Protein AF-A0A7C9CRN0-F1 (afdb_monomer_lite)

Structure (mmCIF, N/CA/C/O backbone):
data_AF-A0A7C9CRN0-F1
#
_entry.id   AF-A0A7C9CRN0-F1
#
loop_
_atom_site.group_PDB
_atom_site.id
_atom_site.type_symbol
_atom_site.label_atom_id
_atom_site.label_alt_id
_atom_site.label_comp_id
_atom_site.label_asym_id
_atom_site.label_entity_id
_atom_site.label_seq_id
_atom_site.pdbx_PDB_ins_code
_atom_site.Cartn_x
_atom_site.Cartn_y
_atom_site.Cartn_z
_atom_site.occupancy
_atom_site.B_iso_or_equiv
_atom_site.auth_seq_id
_atom_site.auth_comp_id
_atom_site.auth_asym_id
_atom_site.auth_atom_id
_atom_site.pdbx_PDB_model_num
ATOM 1 N N . MET A 1 1 ? -17.138 10.355 1.755 1.00 56.66 1 MET A N 1
ATOM 2 C CA . MET A 1 1 ? -16.457 9.728 0.611 1.00 56.66 1 MET A CA 1
ATOM 3 C C . MET A 1 1 ? -16.448 8.238 0.856 1.00 56.66 1 MET A C 1
ATOM 5 O O . MET A 1 1 ? -15.848 7.804 1.838 1.00 56.66 1 MET A O 1
ATOM 9 N N . LEU A 1 2 ? -17.176 7.494 0.029 1.00 71.81 2 LEU A N 1
ATOM 10 C CA . LEU A 1 2 ? -17.151 6.031 0.051 1.00 71.81 2 LEU A CA 1
ATOM 11 C C . LEU A 1 2 ? -15.783 5.535 -0.446 1.00 71.81 2 LEU A C 1
ATOM 13 O O . LEU A 1 2 ? -15.065 6.259 -1.135 1.00 71.81 2 LEU A O 1
ATOM 17 N N . TRP A 1 3 ? -15.395 4.310 -0.093 1.00 69.75 3 TRP A N 1
ATOM 18 C CA . TRP A 1 3 ? -14.094 3.755 -0.491 1.00 69.75 3 TRP A CA 1
ATOM 19 C C . TRP A 1 3 ? -13.946 3.667 -2.020 1.00 69.75 3 TRP A C 1
ATOM 21 O O . TRP A 1 3 ? -12.873 3.967 -2.536 1.00 69.75 3 TRP A O 1
ATOM 31 N N . GLN A 1 4 ? -15.030 3.371 -2.750 1.00 74.00 4 GLN A N 1
ATOM 32 C CA . GLN A 1 4 ? -15.039 3.363 -4.220 1.00 74.00 4 GLN A CA 1
ATOM 33 C C . GLN A 1 4 ? -14.675 4.734 -4.801 1.00 74.00 4 GLN A C 1
ATOM 35 O O . GLN A 1 4 ? -13.833 4.834 -5.687 1.00 74.00 4 GLN A O 1
ATOM 40 N N . GLU A 1 5 ? -15.262 5.804 -4.264 1.00 76.62 5 GLU A N 1
ATOM 41 C CA . GLU A 1 5 ? -14.976 7.174 -4.700 1.00 76.62 5 GLU A CA 1
ATOM 42 C C . GLU A 1 5 ? -13.530 7.572 -4.389 1.00 76.62 5 GLU A C 1
ATOM 44 O O . GLU A 1 5 ? -12.895 8.259 -5.183 1.00 76.62 5 GLU A O 1
ATOM 49 N N . ALA A 1 6 ? -12.993 7.112 -3.255 1.00 75.25 6 ALA A N 1
ATOM 50 C CA . ALA A 1 6 ? -11.623 7.406 -2.844 1.00 75.25 6 ALA A CA 1
ATOM 51 C C . ALA A 1 6 ? -10.573 6.750 -3.756 1.00 75.25 6 ALA A C 1
ATOM 53 O O . ALA A 1 6 ? -9.475 7.278 -3.915 1.00 75.25 6 ALA A O 1
ATOM 54 N N . ILE A 1 7 ? -10.910 5.613 -4.364 1.00 79.69 7 ILE A N 1
ATOM 55 C CA . ILE A 1 7 ? -10.038 4.871 -5.279 1.00 79.69 7 ILE A CA 1
ATOM 56 C C . ILE A 1 7 ? -10.025 5.475 -6.691 1.00 79.69 7 ILE A C 1
ATOM 58 O O . ILE A 1 7 ? -9.025 5.371 -7.400 1.00 79.69 7 ILE A O 1
ATOM 62 N N . LEU A 1 8 ? -11.122 6.112 -7.102 1.00 81.31 8 LEU A N 1
ATOM 63 C CA . LEU A 1 8 ? -11.269 6.711 -8.432 1.00 81.31 8 LEU A CA 1
ATOM 64 C C . LEU A 1 8 ? -10.559 8.067 -8.571 1.00 81.31 8 LEU A C 1
ATOM 66 O O . LEU A 1 8 ? -10.537 8.638 -9.661 1.00 81.31 8 LEU A O 1
ATOM 70 N N . VAL A 1 9 ? -9.985 8.596 -7.486 1.00 81.25 9 VAL A N 1
ATOM 71 C CA . VAL A 1 9 ? -9.278 9.879 -7.504 1.00 81.25 9 VAL A CA 1
ATOM 72 C C . VAL A 1 9 ? -8.022 9.769 -8.379 1.00 81.25 9 VAL A C 1
ATOM 74 O O . VAL A 1 9 ? -7.166 8.922 -8.106 1.00 81.25 9 VAL A O 1
ATOM 77 N N . PRO A 1 10 ? -7.857 10.644 -9.391 1.00 81.44 10 PRO A N 1
ATOM 78 C CA . PRO A 1 10 ? -6.656 10.655 -10.210 1.00 81.44 10 PRO A CA 1
ATOM 79 C C . PRO A 1 10 ? -5.408 10.861 -9.357 1.00 81.44 10 PRO A C 1
ATOM 81 O O . PRO A 1 10 ? -5.383 11.735 -8.486 1.00 81.44 10 PRO A O 1
ATOM 84 N N . TRP A 1 11 ? -4.336 10.121 -9.635 1.00 84.12 11 TRP A N 1
ATOM 85 C CA . TRP A 1 11 ? -3.135 10.154 -8.786 1.00 84.12 11 TRP A CA 1
ATOM 86 C C . TRP A 1 11 ? -2.480 11.534 -8.729 1.00 84.12 11 TRP A C 1
ATOM 88 O O . TRP A 1 11 ? -1.914 11.923 -7.711 1.00 84.12 11 TRP A O 1
ATOM 98 N N . LYS A 1 12 ? -2.634 12.326 -9.791 1.00 78.25 12 LYS A N 1
ATOM 99 C CA . LYS A 1 12 ? -2.190 13.721 -9.851 1.00 78.25 12 LYS A CA 1
ATOM 100 C C . LYS A 1 12 ? -2.903 14.643 -8.852 1.00 78.25 12 LYS A C 1
ATOM 102 O O . LYS A 1 12 ? -2.329 15.648 -8.440 1.00 78.25 12 LYS A O 1
ATOM 107 N N . ALA A 1 13 ? -4.149 14.334 -8.493 1.00 81.75 13 ALA A N 1
ATOM 108 C CA . ALA A 1 13 ? -4.937 15.113 -7.539 1.00 81.75 13 ALA A CA 1
ATOM 109 C C . ALA A 1 13 ? -4.643 14.725 -6.081 1.00 81.75 13 ALA A C 1
ATOM 111 O O . ALA A 1 13 ? -5.071 15.423 -5.158 1.00 81.75 13 ALA A O 1
ATOM 112 N N . LEU A 1 14 ? -3.915 13.626 -5.860 1.00 81.12 14 LEU A N 1
ATOM 113 C CA . LEU A 1 14 ? -3.562 13.177 -4.524 1.00 81.12 14 LEU A CA 1
ATOM 114 C C . LEU A 1 14 ? -2.503 14.096 -3.887 1.00 81.12 14 LEU A C 1
ATOM 116 O O . LEU A 1 14 ? -1.603 14.598 -4.568 1.00 81.12 14 LEU A O 1
ATOM 120 N N . PRO A 1 15 ? -2.563 14.312 -2.560 1.00 78.69 15 PRO A N 1
ATOM 121 C CA . PRO A 1 15 ? -1.537 15.065 -1.852 1.00 78.69 15 PRO A CA 1
ATOM 122 C C . PRO A 1 15 ? -0.144 14.457 -2.055 1.00 78.69 15 PRO A C 1
ATOM 124 O O . PRO A 1 15 ? 0.032 13.245 -1.978 1.00 78.69 15 PRO A O 1
ATOM 127 N N . LYS A 1 16 ? 0.893 15.298 -2.161 1.00 72.75 16 LYS A N 1
ATOM 128 C CA . LYS A 1 16 ? 2.301 14.849 -2.272 1.00 72.75 16 LYS A CA 1
ATOM 129 C C . LYS A 1 16 ? 2.797 13.993 -1.094 1.00 72.75 16 LYS A C 1
ATOM 131 O O . LYS A 1 16 ? 3.881 13.431 -1.164 1.00 72.75 16 LYS A O 1
ATOM 136 N N . ARG A 1 17 ? 2.039 13.948 0.007 1.00 76.75 17 ARG A N 1
ATOM 137 C CA . ARG A 1 17 ? 2.335 13.163 1.215 1.00 76.75 17 ARG A CA 1
ATOM 138 C C . ARG A 1 17 ? 1.758 11.744 1.174 1.00 76.75 17 ARG A C 1
ATOM 140 O O . ARG A 1 17 ? 1.925 11.016 2.145 1.00 76.75 17 ARG A O 1
ATOM 147 N N . VAL A 1 18 ? 1.048 11.366 0.109 1.00 80.94 18 VAL A N 1
ATOM 148 C CA . VAL A 1 18 ? 0.540 9.998 -0.036 1.00 80.94 18 VAL A CA 1
ATOM 149 C C . VAL A 1 18 ? 1.715 9.025 -0.101 1.00 80.94 18 VAL A C 1
ATOM 151 O O . VAL A 1 18 ? 2.701 9.266 -0.797 1.00 80.94 18 VAL A O 1
ATOM 154 N N . SER A 1 19 ? 1.615 7.940 0.670 1.00 83.69 19 SER A N 1
ATOM 155 C CA . SER A 1 19 ? 2.660 6.923 0.746 1.00 83.69 19 SER A CA 1
ATOM 156 C C . SER A 1 19 ? 2.889 6.279 -0.617 1.00 83.69 19 SER A C 1
ATOM 158 O O . SER A 1 19 ? 1.939 5.938 -1.318 1.00 83.69 19 SER A O 1
ATOM 160 N N . LYS A 1 20 ? 4.153 6.024 -0.956 1.00 85.31 20 LYS A N 1
ATOM 161 C CA . LYS A 1 20 ? 4.532 5.262 -2.156 1.00 85.31 20 LYS A CA 1
ATOM 162 C C . LYS A 1 20 ? 3.925 3.856 -2.160 1.00 85.31 20 LYS A C 1
ATOM 164 O O . LYS A 1 20 ? 3.621 3.318 -3.222 1.00 85.31 20 LYS A O 1
ATOM 169 N N . LEU A 1 21 ? 3.683 3.310 -0.964 1.00 84.44 21 LEU A N 1
ATOM 170 C CA . LEU A 1 21 ? 3.033 2.020 -0.767 1.00 84.44 21 LEU A CA 1
ATOM 171 C C . LEU A 1 21 ? 1.612 1.995 -1.343 1.00 84.44 21 LEU A C 1
ATOM 173 O O . LEU A 1 21 ? 1.224 0.983 -1.910 1.00 84.44 21 LEU A O 1
ATOM 177 N N . TYR A 1 22 ? 0.870 3.109 -1.272 1.00 85.81 22 TYR A N 1
ATOM 178 C CA . TYR A 1 22 ? -0.459 3.214 -1.887 1.00 85.81 22 TYR A CA 1
ATOM 179 C C . TYR A 1 22 ? -0.385 2.880 -3.377 1.00 85.81 22 TYR A C 1
ATOM 181 O O . TYR A 1 22 ? -1.084 1.995 -3.859 1.00 85.81 22 TYR A O 1
ATOM 189 N N . PHE A 1 23 ? 0.507 3.554 -4.102 1.00 87.12 23 PHE A N 1
ATOM 190 C CA . PHE A 1 23 ? 0.630 3.380 -5.544 1.00 87.12 23 PHE A CA 1
ATOM 191 C C . PHE A 1 23 ? 1.122 1.979 -5.906 1.00 87.12 23 PHE A C 1
ATOM 193 O O . PHE A 1 23 ? 0.568 1.358 -6.807 1.00 87.12 23 PHE A O 1
ATOM 200 N N . ALA A 1 24 ? 2.106 1.454 -5.171 1.00 88.19 24 ALA A N 1
ATOM 201 C CA . ALA A 1 24 ? 2.607 0.099 -5.380 1.00 88.19 24 ALA A CA 1
ATOM 202 C C . ALA A 1 24 ? 1.503 -0.959 -5.193 1.00 88.19 24 ALA A C 1
ATOM 204 O O . ALA A 1 24 ? 1.333 -1.821 -6.051 1.00 88.19 24 ALA A O 1
ATOM 205 N N . MET A 1 25 ? 0.698 -0.842 -4.131 1.00 86.56 25 MET A N 1
ATOM 206 C CA . MET A 1 25 ? -0.438 -1.738 -3.885 1.00 86.56 25 MET A CA 1
ATOM 207 C C . MET A 1 25 ? -1.496 -1.640 -4.988 1.00 86.56 25 MET A C 1
ATOM 209 O O . MET A 1 25 ? -1.995 -2.664 -5.437 1.00 86.56 25 MET A O 1
ATOM 213 N N . ARG A 1 26 ? -1.797 -0.433 -5.489 1.00 87.94 26 ARG A N 1
ATOM 214 C CA . ARG A 1 26 ? -2.753 -0.242 -6.596 1.00 87.94 26 ARG A CA 1
ATOM 215 C C . ARG A 1 26 ? -2.288 -0.876 -7.908 1.00 87.94 26 ARG A C 1
ATOM 217 O O . ARG A 1 26 ? -3.122 -1.367 -8.664 1.00 87.94 26 ARG A O 1
ATOM 224 N N . VAL A 1 27 ? -0.983 -0.852 -8.190 1.00 89.44 27 VAL A N 1
ATOM 225 C CA . VAL A 1 27 ? -0.410 -1.536 -9.361 1.00 89.44 27 VAL A CA 1
ATOM 226 C C . VAL A 1 27 ? -0.562 -3.051 -9.215 1.00 89.44 27 VAL A C 1
ATOM 228 O O . VAL A 1 27 ? -1.008 -3.700 -10.156 1.00 89.44 27 VAL A O 1
ATOM 231 N N . ILE A 1 28 ? -0.236 -3.606 -8.043 1.00 87.69 28 ILE A N 1
ATOM 232 C CA . ILE A 1 28 ? -0.345 -5.049 -7.771 1.00 87.69 28 ILE A CA 1
ATOM 233 C C . ILE A 1 28 ? -1.804 -5.512 -7.846 1.00 87.69 28 ILE A C 1
ATOM 235 O O . ILE A 1 28 ? -2.092 -6.483 -8.530 1.00 87.69 28 ILE A O 1
ATOM 239 N N . GLU A 1 29 ? -2.732 -4.772 -7.244 1.00 87.25 29 GLU A N 1
ATOM 240 C CA . GLU A 1 29 ? -4.169 -5.072 -7.291 1.00 87.25 29 GLU A CA 1
ATOM 241 C C . GLU A 1 29 ? -4.695 -5.110 -8.736 1.00 87.25 29 GLU A C 1
ATOM 243 O O . GLU A 1 29 ? -5.448 -6.009 -9.105 1.00 87.25 29 GLU A O 1
ATOM 248 N N . LYS A 1 30 ? -4.265 -4.171 -9.597 1.00 87.69 30 LYS A N 1
ATOM 249 C CA . LYS A 1 30 ? -4.628 -4.222 -11.022 1.00 87.69 30 LYS A CA 1
ATOM 250 C C . LYS A 1 30 ? -3.957 -5.351 -11.782 1.00 87.69 30 LYS A C 1
ATOM 252 O O . LYS A 1 30 ? -4.576 -5.889 -12.694 1.00 87.69 30 LYS A O 1
ATOM 257 N N . PHE A 1 31 ? -2.736 -5.723 -11.420 1.00 88.69 31 PHE A N 1
ATOM 258 C CA . PHE A 1 31 ? -2.088 -6.897 -11.989 1.00 88.69 31 PHE A CA 1
ATOM 259 C C . PHE A 1 31 ? -2.867 -8.175 -11.647 1.00 88.69 31 PHE A C 1
ATOM 261 O O . PHE A 1 31 ? -3.166 -8.962 -12.541 1.00 88.69 31 PHE A O 1
ATOM 268 N N . GLU A 1 32 ? -3.263 -8.344 -10.384 1.00 87.44 32 GLU A N 1
ATOM 269 C CA . GLU A 1 32 ? -4.062 -9.483 -9.916 1.00 87.44 32 GLU A CA 1
ATOM 270 C C . GLU A 1 32 ? -5.426 -9.557 -10.620 1.00 87.44 32 GLU A C 1
ATOM 272 O O . GLU A 1 32 ? -5.840 -10.635 -11.043 1.00 87.44 32 GLU A O 1
ATOM 277 N N . GLU A 1 33 ? -6.088 -8.414 -10.829 1.00 87.38 33 GLU A N 1
ATOM 278 C CA . GLU A 1 33 ? -7.368 -8.330 -11.546 1.00 87.38 33 GLU A CA 1
ATOM 279 C C . GLU A 1 33 ? -7.249 -8.693 -13.036 1.00 87.38 33 GLU A C 1
ATOM 281 O O . GLU A 1 33 ? -8.129 -9.366 -13.570 1.00 87.38 33 GLU A O 1
ATOM 286 N N . ILE A 1 34 ? -6.171 -8.273 -13.709 1.00 87.00 34 ILE A N 1
ATOM 287 C CA . ILE A 1 34 ? -5.936 -8.562 -15.136 1.00 87.00 34 ILE A CA 1
ATOM 288 C C . ILE A 1 34 ? -5.573 -10.034 -15.349 1.00 87.00 34 ILE A C 1
ATOM 290 O O . ILE A 1 34 ? -6.082 -10.671 -16.269 1.00 87.00 34 ILE A O 1
ATOM 294 N N . GLU A 1 35 ? -4.702 -10.576 -14.500 1.00 84.06 35 GLU A N 1
ATOM 295 C CA . GLU A 1 35 ? -4.231 -11.960 -14.598 1.00 84.06 35 GLU A CA 1
ATOM 296 C C . GLU A 1 35 ? -5.205 -12.967 -13.963 1.00 84.06 35 GLU A C 1
ATOM 298 O O . GLU A 1 35 ? -5.000 -14.175 -14.071 1.00 84.06 35 GLU A O 1
ATOM 303 N N . GLY A 1 36 ? -6.258 -12.488 -13.291 1.00 82.19 36 GLY A N 1
ATOM 304 C CA . GLY A 1 36 ? -7.250 -13.325 -12.613 1.00 82.19 36 GLY A CA 1
ATOM 305 C C . GLY A 1 36 ? -6.673 -14.130 -11.446 1.00 82.19 36 GLY A C 1
ATOM 306 O O . GLY A 1 36 ? -7.136 -15.240 -11.182 1.00 82.19 36 GLY A O 1
ATOM 307 N N . ARG A 1 37 ? -5.644 -13.603 -10.777 1.00 79.38 37 ARG A N 1
ATOM 308 C CA . ARG A 1 37 ? -4.967 -14.271 -9.655 1.00 79.38 37 ARG A CA 1
ATOM 309 C C . ARG A 1 37 ? -5.594 -13.881 -8.328 1.00 79.38 37 ARG A C 1
ATOM 311 O O . ARG A 1 37 ? -6.121 -12.778 -8.186 1.00 79.38 37 ARG A O 1
ATOM 318 N N . ASN A 1 38 ? -5.516 -14.771 -7.339 1.00 77.38 38 ASN A N 1
ATOM 319 C CA . ASN A 1 38 ? -5.962 -14.412 -5.997 1.00 77.38 38 ASN A CA 1
ATOM 320 C C . ASN A 1 38 ? -4.968 -13.434 -5.344 1.00 77.38 38 ASN A C 1
ATOM 322 O O . ASN A 1 38 ? -3.767 -13.512 -5.629 1.00 77.38 38 ASN A O 1
ATOM 326 N N . PRO A 1 39 ? -5.435 -12.563 -4.427 1.00 74.44 39 PRO A N 1
ATOM 327 C CA . PRO A 1 39 ? -4.563 -11.661 -3.684 1.00 74.44 39 PRO A CA 1
ATOM 328 C C . PRO A 1 39 ? -3.397 -12.405 -3.024 1.00 74.44 39 PRO A C 1
ATOM 330 O O . PRO A 1 39 ? -3.611 -13.342 -2.251 1.00 74.44 39 PRO A O 1
ATOM 333 N N . GLY A 1 40 ? -2.164 -12.001 -3.327 1.00 70.62 40 GLY A N 1
ATOM 334 C CA . GLY A 1 40 ? -0.948 -12.617 -2.785 1.00 70.62 40 GLY A CA 1
ATOM 335 C C . GLY A 1 40 ? -0.412 -13.827 -3.565 1.00 70.62 40 GLY A C 1
ATOM 336 O O . GLY A 1 40 ? 0.662 -14.338 -3.236 1.00 70.62 40 GLY A O 1
ATOM 337 N N . GLU A 1 41 ? -1.067 -14.254 -4.650 1.00 76.75 41 GLU A N 1
ATOM 338 C CA . GLU A 1 41 ? -0.528 -15.251 -5.594 1.00 76.75 41 GLU A CA 1
ATOM 339 C C . GLU A 1 41 ? 0.478 -14.649 -6.596 1.00 76.75 41 GLU A C 1
ATOM 341 O O . GLU A 1 41 ? 0.782 -15.222 -7.646 1.00 76.75 41 GLU A O 1
ATOM 346 N N . THR A 1 42 ? 1.058 -13.499 -6.268 1.00 79.50 42 THR A N 1
ATOM 347 C CA . THR A 1 42 ? 2.106 -12.853 -7.056 1.00 79.50 42 THR A CA 1
ATOM 348 C C . THR A 1 42 ? 3.480 -13.434 -6.743 1.00 79.50 42 THR A C 1
ATOM 350 O O . THR A 1 42 ? 3.748 -13.868 -5.619 1.00 79.50 42 THR A O 1
ATOM 353 N N . SER A 1 43 ? 4.362 -13.497 -7.733 1.00 79.56 43 SER A N 1
ATOM 354 C CA . SER A 1 43 ? 5.718 -14.028 -7.600 1.00 79.56 43 SER A CA 1
ATOM 355 C C . SER A 1 43 ? 6.748 -13.057 -8.169 1.00 79.56 43 SER A C 1
ATOM 357 O O . SER A 1 43 ? 6.423 -12.166 -8.949 1.00 79.56 43 SER A O 1
ATOM 359 N N . VAL A 1 44 ? 8.023 -13.262 -7.835 1.00 80.94 44 VAL A N 1
ATOM 360 C CA . VAL A 1 44 ? 9.127 -12.458 -8.392 1.00 80.94 44 VAL A CA 1
ATOM 361 C C . VAL A 1 44 ? 9.211 -12.585 -9.919 1.00 80.94 44 VAL A C 1
ATOM 363 O O . VAL A 1 44 ? 9.639 -11.651 -10.591 1.00 80.94 44 VAL A O 1
ATOM 366 N N . ALA A 1 45 ? 8.740 -13.699 -10.492 1.00 83.44 45 ALA A N 1
ATOM 367 C CA . ALA A 1 45 ? 8.685 -13.882 -11.942 1.00 83.44 45 ALA A CA 1
ATOM 368 C C . ALA A 1 45 ? 7.708 -12.913 -12.631 1.00 83.44 45 ALA A C 1
ATOM 370 O O . ALA A 1 45 ? 7.860 -12.641 -13.819 1.00 83.44 45 ALA A O 1
ATOM 371 N N . ASP A 1 46 ? 6.746 -12.360 -11.889 1.00 86.25 46 ASP A N 1
ATOM 372 C CA . ASP A 1 46 ? 5.765 -11.404 -12.402 1.00 86.25 46 ASP A CA 1
ATOM 373 C C . ASP A 1 46 ? 6.283 -9.961 -12.402 1.00 86.25 46 ASP A C 1
ATOM 375 O O . ASP A 1 46 ? 5.656 -9.081 -12.991 1.00 86.25 46 ASP A O 1
ATOM 379 N N . LEU A 1 47 ? 7.444 -9.709 -11.782 1.00 86.88 47 LEU A N 1
ATOM 380 C CA . LEU A 1 47 ? 8.046 -8.381 -11.675 1.00 86.88 47 LEU A CA 1
ATOM 381 C C . LEU A 1 47 ? 8.135 -7.644 -13.026 1.00 86.88 47 LEU A C 1
ATOM 383 O O . LEU A 1 47 ? 7.737 -6.480 -13.066 1.00 86.88 47 LEU A O 1
ATOM 387 N N . PRO A 1 48 ? 8.566 -8.261 -14.146 1.00 88.50 48 PRO A N 1
ATOM 388 C CA . PRO A 1 48 ? 8.612 -7.572 -15.436 1.00 88.50 48 PRO A CA 1
ATOM 389 C C . PRO A 1 48 ? 7.228 -7.106 -15.911 1.00 88.50 48 PRO A C 1
ATOM 391 O O . PRO A 1 48 ? 7.086 -5.996 -16.424 1.00 88.50 48 PRO A O 1
ATOM 394 N N . THR A 1 49 ? 6.198 -7.929 -15.706 1.00 88.75 49 THR A N 1
ATOM 395 C CA . THR A 1 49 ? 4.814 -7.615 -16.086 1.00 88.75 49 THR A CA 1
ATOM 396 C C . THR A 1 49 ? 4.238 -6.515 -15.197 1.00 88.75 49 THR A C 1
ATOM 398 O O . THR A 1 49 ? 3.614 -5.580 -15.694 1.00 88.75 49 THR A O 1
ATOM 401 N N . VAL A 1 50 ? 4.521 -6.567 -13.894 1.00 89.38 50 VAL A N 1
ATOM 402 C CA . VAL A 1 50 ? 4.113 -5.549 -12.917 1.00 89.38 50 VAL A CA 1
ATOM 403 C C . VAL A 1 50 ? 4.786 -4.202 -13.199 1.00 89.38 50 VAL A C 1
ATOM 405 O O . VAL A 1 50 ? 4.127 -3.166 -13.136 1.00 89.38 50 VAL A O 1
ATOM 408 N N . LEU A 1 51 ? 6.073 -4.189 -13.565 1.00 89.19 51 LEU A N 1
ATOM 409 C CA . LEU A 1 51 ? 6.787 -2.967 -13.961 1.00 89.19 51 LEU A CA 1
ATOM 410 C C . LEU A 1 51 ? 6.210 -2.359 -15.243 1.00 89.19 51 LEU A C 1
ATOM 412 O O . LEU A 1 51 ? 6.062 -1.141 -15.330 1.00 89.19 51 LEU A O 1
ATOM 416 N N . LYS A 1 52 ? 5.838 -3.195 -16.218 1.00 90.44 52 LYS A N 1
ATOM 417 C CA . LYS A 1 52 ? 5.163 -2.728 -17.431 1.00 90.44 52 LYS A CA 1
ATOM 418 C C . LYS A 1 52 ? 3.806 -2.099 -17.100 1.00 90.44 52 LYS A C 1
ATOM 420 O O . LYS A 1 52 ? 3.543 -0.973 -17.514 1.00 90.44 52 LYS A O 1
ATOM 425 N N . LEU A 1 53 ? 2.992 -2.778 -16.289 1.00 90.19 53 LEU A N 1
ATOM 426 C CA . LEU A 1 53 ? 1.684 -2.274 -15.870 1.00 90.19 53 LEU A CA 1
ATOM 427 C C . LEU A 1 53 ? 1.800 -0.976 -15.061 1.00 90.19 53 LEU A C 1
ATOM 429 O O . LEU A 1 53 ? 1.006 -0.055 -15.239 1.00 90.19 53 LEU A O 1
ATOM 433 N N . ARG A 1 54 ? 2.810 -0.871 -14.190 1.00 90.00 54 ARG A N 1
ATOM 434 C CA . ARG A 1 54 ? 3.120 0.369 -13.471 1.00 90.00 54 ARG A CA 1
ATOM 435 C C . ARG A 1 54 ? 3.314 1.525 -14.446 1.00 90.00 54 ARG A C 1
ATOM 437 O O . ARG A 1 54 ? 2.750 2.589 -14.212 1.00 90.00 54 ARG A O 1
ATOM 444 N N . ASN A 1 55 ? 4.114 1.338 -15.492 1.00 88.25 55 ASN A N 1
ATOM 445 C CA . ASN A 1 55 ? 4.407 2.397 -16.455 1.00 88.25 55 ASN A CA 1
ATOM 446 C C . ASN A 1 55 ? 3.134 2.825 -17.197 1.00 88.25 55 ASN A C 1
ATOM 448 O O . ASN A 1 55 ? 2.823 4.012 -17.233 1.00 88.25 55 ASN A O 1
ATOM 452 N N . GLU A 1 56 ? 2.330 1.865 -17.662 1.00 89.25 56 GLU A N 1
ATOM 453 C CA . GLU A 1 56 ? 1.035 2.133 -18.306 1.00 89.25 56 GLU A CA 1
ATOM 454 C C . GLU A 1 56 ? 0.081 2.919 -17.381 1.00 89.25 56 GLU A C 1
ATOM 456 O O . GLU A 1 56 ? -0.556 3.888 -17.801 1.00 89.25 56 GLU A O 1
ATOM 461 N N . LEU A 1 57 ? 0.016 2.560 -16.093 1.00 86.69 57 LEU A N 1
ATOM 462 C CA . LEU A 1 57 ? -0.796 3.270 -15.099 1.00 86.69 57 LEU A CA 1
ATOM 463 C C . LEU A 1 57 ? -0.248 4.668 -14.784 1.00 86.69 57 LEU A C 1
ATOM 465 O O . LEU A 1 57 ? -1.026 5.614 -14.648 1.00 86.69 57 LEU A O 1
ATOM 469 N N . CYS A 1 58 ? 1.073 4.819 -14.683 1.00 86.00 58 CYS A N 1
ATOM 470 C CA . CYS A 1 58 ? 1.723 6.113 -14.493 1.00 86.00 58 CYS A CA 1
ATOM 471 C C . CYS A 1 58 ? 1.442 7.052 -15.672 1.00 86.00 58 CYS A C 1
ATOM 473 O O . CYS A 1 58 ? 1.065 8.204 -15.448 1.00 86.00 58 CYS A O 1
ATOM 475 N N . GLU A 1 59 ? 1.544 6.565 -16.909 1.00 85.69 59 GLU A N 1
ATOM 476 C CA . GLU A 1 59 ? 1.207 7.328 -18.113 1.00 85.69 59 GLU A CA 1
ATOM 477 C C . GLU A 1 59 ? -0.273 7.733 -18.125 1.00 85.69 59 GLU A C 1
ATOM 479 O O . GLU A 1 59 ? -0.588 8.922 -18.245 1.00 85.69 59 GLU A O 1
ATOM 484 N N . ALA A 1 60 ? -1.184 6.780 -17.895 1.00 84.75 60 ALA A N 1
ATOM 485 C CA . ALA A 1 60 ? -2.627 7.029 -17.867 1.00 84.75 60 ALA A CA 1
ATOM 486 C C . ALA A 1 60 ? -3.037 8.057 -16.797 1.00 84.75 60 ALA A C 1
ATOM 488 O O . ALA A 1 60 ? -3.974 8.832 -16.991 1.00 84.75 60 ALA A O 1
ATOM 489 N N . GLN A 1 61 ? -2.326 8.088 -15.669 1.00 80.94 61 GLN A N 1
ATOM 490 C CA . GLN A 1 61 ? -2.589 8.998 -14.553 1.00 80.94 61 GLN A CA 1
ATOM 491 C C . GLN A 1 61 ? -1.750 10.288 -14.603 1.00 80.94 61 GLN A C 1
ATOM 493 O O . GLN A 1 61 ? -1.871 11.128 -13.704 1.00 80.94 61 GLN A O 1
ATOM 498 N N . SER A 1 62 ? -0.916 10.473 -15.639 1.00 79.06 62 SER A N 1
ATOM 499 C CA . SER A 1 62 ? 0.056 11.575 -15.743 1.00 79.06 62 SER A CA 1
ATOM 500 C C . SER A 1 62 ? 0.912 11.720 -14.475 1.00 79.06 62 SER A C 1
ATOM 502 O O . SER A 1 62 ? 1.090 12.821 -13.939 1.00 79.06 62 SER A O 1
ATOM 504 N N . PHE A 1 63 ? 1.392 10.589 -13.964 1.00 80.06 63 PHE A N 1
ATOM 505 C CA . PHE A 1 63 ? 2.127 10.452 -12.714 1.00 80.06 63 PHE A CA 1
ATOM 506 C C . PHE A 1 63 ? 3.564 9.991 -12.980 1.00 80.06 63 PHE A C 1
ATOM 508 O O . PHE A 1 63 ? 3.849 9.343 -13.981 1.00 80.06 63 PHE A O 1
ATOM 515 N N . THR A 1 64 ? 4.504 10.355 -12.107 1.00 77.81 64 THR A N 1
ATOM 516 C CA . THR A 1 64 ? 5.924 10.051 -12.330 1.00 77.81 64 THR A CA 1
ATOM 517 C C . THR A 1 64 ? 6.289 8.686 -11.756 1.00 77.81 64 THR A C 1
ATOM 519 O O . THR A 1 64 ? 6.145 8.465 -10.554 1.00 77.81 64 THR A O 1
ATOM 522 N N . GLU A 1 65 ? 6.862 7.815 -12.588 1.00 72.19 65 GLU A N 1
ATOM 523 C CA . GLU A 1 65 ? 7.313 6.466 -12.207 1.00 72.19 65 GLU A CA 1
ATOM 524 C C . GLU A 1 65 ? 8.298 6.461 -11.027 1.00 72.19 65 GLU A C 1
ATOM 526 O O . GLU A 1 65 ? 8.292 5.540 -10.218 1.00 72.19 65 GLU A O 1
ATOM 531 N N . SER A 1 66 ? 9.082 7.532 -10.847 1.00 73.50 66 SER A N 1
ATOM 532 C CA . SER A 1 66 ? 10.028 7.690 -9.728 1.00 73.50 66 SER A CA 1
ATOM 533 C C . SER A 1 66 ? 9.376 7.695 -8.337 1.00 73.50 66 SER A C 1
ATOM 535 O O . SER A 1 66 ? 10.059 7.554 -7.317 1.00 73.50 66 SER A O 1
ATOM 537 N N . GLN A 1 67 ? 8.052 7.851 -8.270 1.00 75.31 67 GLN A N 1
ATOM 538 C CA . GLN A 1 67 ? 7.284 7.723 -7.035 1.00 75.31 67 GLN A CA 1
ATOM 539 C C . GLN A 1 67 ? 7.015 6.260 -6.649 1.00 75.31 67 GLN A C 1
ATOM 541 O O . GLN A 1 67 ? 6.631 6.017 -5.507 1.00 75.31 67 GLN A O 1
ATOM 546 N N . ILE A 1 68 ? 7.262 5.294 -7.542 1.00 84.50 68 ILE A N 1
ATOM 547 C CA . ILE A 1 68 ? 7.048 3.857 -7.322 1.00 84.50 68 ILE A CA 1
ATOM 548 C C . ILE A 1 68 ? 8.359 3.101 -7.617 1.00 84.50 68 ILE A C 1
ATOM 550 O O . ILE A 1 68 ? 8.575 2.645 -8.74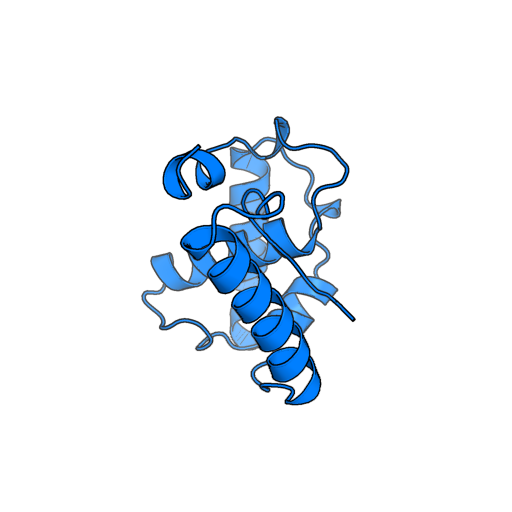2 1.00 84.50 68 ILE A O 1
ATOM 554 N N . PRO A 1 69 ? 9.256 2.978 -6.620 1.00 86.50 69 PRO A N 1
ATOM 555 C CA . PRO A 1 69 ? 10.554 2.334 -6.801 1.00 86.50 69 PRO A CA 1
ATOM 556 C C . PRO A 1 69 ? 10.427 0.847 -7.139 1.00 86.50 69 PRO A C 1
ATOM 558 O O . PRO A 1 69 ? 9.648 0.134 -6.508 1.00 86.50 69 PRO A O 1
ATOM 561 N N . ASP A 1 70 ? 11.267 0.362 -8.048 1.00 87.19 70 ASP A N 1
ATOM 562 C CA . ASP A 1 70 ? 11.325 -1.049 -8.453 1.00 87.19 70 ASP A CA 1
ATOM 563 C C . ASP A 1 70 ? 11.566 -1.966 -7.247 1.00 87.19 70 ASP A C 1
ATOM 565 O O . ASP A 1 70 ? 10.848 -2.942 -7.057 1.00 87.19 70 ASP A O 1
ATOM 569 N N . ALA A 1 71 ? 12.489 -1.577 -6.360 1.00 86.69 71 ALA A N 1
ATOM 570 C CA . ALA A 1 71 ? 12.800 -2.311 -5.133 1.00 86.69 71 ALA A CA 1
ATOM 571 C C . ALA A 1 71 ? 11.591 -2.454 -4.187 1.00 86.69 71 ALA A C 1
ATOM 573 O O . ALA A 1 71 ? 11.500 -3.426 -3.440 1.00 86.69 71 ALA A O 1
ATOM 574 N N . LEU A 1 72 ? 10.650 -1.498 -4.206 1.00 85.69 72 LEU A N 1
ATOM 575 C CA . LEU A 1 72 ? 9.419 -1.600 -3.421 1.00 85.69 72 LEU A CA 1
ATOM 576 C C . LEU A 1 72 ? 8.498 -2.673 -4.009 1.00 85.69 72 LEU A C 1
ATOM 578 O O . LEU A 1 72 ? 7.980 -3.493 -3.257 1.00 85.69 72 LEU A O 1
ATOM 582 N N . LEU A 1 73 ? 8.324 -2.691 -5.333 1.00 85.56 73 LEU A N 1
ATOM 583 C CA . LEU A 1 73 ? 7.518 -3.702 -6.021 1.00 85.56 73 LEU A CA 1
ATOM 584 C C . LEU A 1 73 ? 8.136 -5.093 -5.881 1.00 85.56 73 LEU A C 1
ATOM 586 O O . LEU A 1 73 ? 7.443 -6.030 -5.508 1.00 85.56 73 LEU A O 1
ATOM 590 N N . GLU A 1 74 ? 9.445 -5.223 -6.084 1.00 86.69 74 GLU A N 1
ATOM 591 C CA . GLU A 1 74 ? 10.166 -6.483 -5.899 1.00 86.69 74 GLU A CA 1
ATOM 592 C C . GLU A 1 74 ? 10.010 -7.024 -4.471 1.00 86.69 74 GLU A C 1
ATOM 594 O O . GLU A 1 74 ? 9.698 -8.203 -4.287 1.00 86.69 74 GLU A O 1
ATOM 599 N N . ARG A 1 75 ? 10.142 -6.161 -3.453 1.00 84.69 75 ARG A N 1
ATOM 600 C CA . ARG A 1 75 ? 9.938 -6.537 -2.046 1.00 84.69 75 ARG A CA 1
ATOM 601 C C . ARG A 1 75 ? 8.507 -7.007 -1.780 1.00 84.69 75 ARG A C 1
ATOM 603 O O . ARG A 1 75 ? 8.330 -7.995 -1.075 1.00 84.69 75 ARG A O 1
ATOM 610 N N . LEU A 1 76 ? 7.503 -6.338 -2.348 1.00 84.12 76 LEU A N 1
ATOM 611 C CA . LEU A 1 76 ? 6.093 -6.715 -2.189 1.00 84.12 76 LEU A CA 1
ATOM 612 C C . LEU A 1 76 ? 5.759 -8.037 -2.894 1.00 84.12 76 LEU A C 1
ATOM 614 O O . LEU A 1 76 ? 5.072 -8.869 -2.315 1.00 84.12 76 LEU A O 1
ATOM 618 N N . LEU A 1 77 ? 6.300 -8.273 -4.092 1.00 83.19 77 LEU A N 1
ATOM 619 C CA . LEU A 1 77 ? 6.103 -9.525 -4.837 1.00 83.19 77 LEU A CA 1
ATOM 620 C C . LEU A 1 77 ? 6.845 -10.712 -4.205 1.00 83.19 77 LEU A C 1
ATOM 622 O O . LEU A 1 77 ? 6.418 -11.859 -4.339 1.00 83.19 77 LEU A O 1
ATOM 626 N N . SER A 1 78 ? 7.961 -10.444 -3.521 1.00 77.94 78 SER A N 1
ATOM 627 C CA . SER A 1 78 ? 8.745 -11.452 -2.793 1.00 77.94 78 SER A CA 1
ATOM 628 C C . SER A 1 78 ? 8.159 -11.766 -1.412 1.00 77.94 78 SER A C 1
ATOM 630 O O . SER A 1 78 ? 8.297 -12.879 -0.902 1.00 77.94 78 SER A O 1
ATOM 632 N N . GLY A 1 79 ? 7.520 -10.779 -0.784 1.00 67.38 79 GLY A N 1
ATOM 633 C CA . GLY A 1 79 ? 7.026 -10.828 0.587 1.00 67.38 79 GLY A CA 1
ATOM 634 C C . GLY A 1 79 ? 5.691 -11.553 0.727 1.00 67.38 79 GLY A C 1
ATOM 635 O O . GLY A 1 79 ? 4.694 -10.932 1.065 1.00 67.38 79 GLY A O 1
ATOM 636 N N . ARG A 1 80 ? 5.669 -12.878 0.542 1.00 62.69 80 ARG A N 1
ATOM 637 C CA . ARG A 1 80 ? 4.493 -13.720 0.863 1.00 62.69 80 ARG A CA 1
ATOM 638 C C . ARG A 1 80 ? 4.336 -14.031 2.357 1.00 62.69 80 ARG A C 1
ATOM 640 O O . ARG A 1 80 ? 3.462 -14.799 2.744 1.00 62.69 80 ARG A O 1
ATOM 647 N N . MET A 1 81 ? 5.226 -13.509 3.197 1.00 61.91 81 MET A N 1
ATOM 648 C CA . MET A 1 81 ? 5.289 -13.869 4.609 1.00 61.91 81 MET A CA 1
ATOM 649 C C . MET A 1 81 ? 4.435 -12.916 5.441 1.00 61.91 81 MET A C 1
ATOM 651 O O . MET A 1 81 ? 4.754 -11.735 5.574 1.00 61.91 81 MET A O 1
ATOM 655 N N . GLU A 1 82 ? 3.378 -13.446 6.050 1.00 64.56 82 GLU A N 1
ATOM 656 C CA . GLU A 1 82 ? 2.698 -12.763 7.144 1.00 64.56 82 GLU A CA 1
ATOM 657 C C . GLU A 1 82 ? 3.681 -12.599 8.304 1.00 64.56 82 GLU A C 1
ATOM 659 O O . GLU A 1 82 ? 4.277 -13.567 8.782 1.00 64.56 82 GLU A O 1
ATOM 664 N N . PHE A 1 83 ? 3.882 -11.361 8.749 1.00 69.38 83 PHE A N 1
ATOM 665 C CA . PHE A 1 83 ? 4.771 -11.065 9.863 1.00 69.38 83 PHE A CA 1
ATOM 666 C C . PHE A 1 83 ? 3.915 -10.847 11.117 1.00 69.38 83 PHE A C 1
ATOM 668 O O . PHE A 1 83 ? 3.236 -9.819 11.199 1.00 69.38 83 PHE A O 1
ATOM 675 N N . PRO A 1 84 ? 3.924 -11.757 12.115 1.00 76.44 84 PRO A N 1
ATOM 676 C CA . PRO A 1 84 ? 3.018 -11.672 13.264 1.00 76.44 84 PRO A CA 1
ATOM 677 C C . PRO A 1 84 ? 3.029 -10.317 14.000 1.00 76.44 84 PRO A C 1
ATOM 679 O O . PRO A 1 84 ? 1.954 -9.841 14.370 1.00 76.44 84 PRO A O 1
ATOM 682 N N . PRO A 1 85 ? 4.181 -9.627 14.162 1.00 78.81 85 PRO A N 1
ATOM 683 C CA . PRO A 1 85 ? 4.204 -8.265 14.698 1.00 78.81 85 PRO A CA 1
ATOM 684 C C . PRO A 1 85 ? 3.423 -7.246 13.856 1.00 78.81 85 PRO A C 1
ATOM 686 O O . PRO A 1 85 ? 2.726 -6.402 14.413 1.00 78.81 85 PRO A O 1
ATOM 689 N N . VAL A 1 86 ? 3.492 -7.332 12.523 1.00 79.88 86 VAL A N 1
ATOM 690 C CA . VAL A 1 86 ? 2.742 -6.445 11.617 1.00 79.88 86 VAL A CA 1
ATOM 691 C C . VAL A 1 86 ? 1.249 -6.736 11.730 1.00 79.88 86 VAL A C 1
ATOM 693 O O . VAL A 1 86 ? 0.462 -5.807 11.895 1.00 79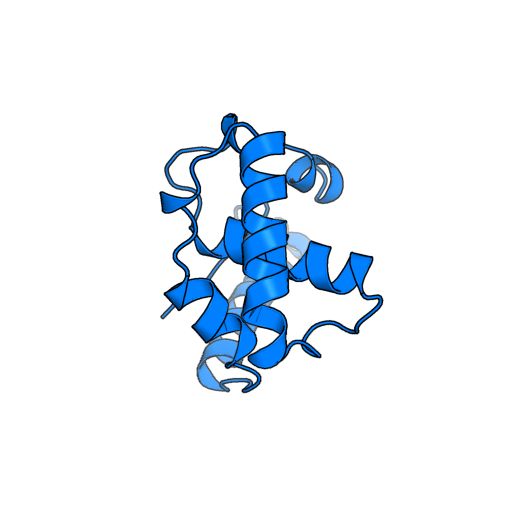.88 86 VAL A O 1
ATOM 696 N N . CYS A 1 87 ? 0.854 -8.012 11.750 1.00 79.25 87 CYS A N 1
ATOM 697 C CA . CYS A 1 87 ? -0.539 -8.413 11.954 1.00 79.25 87 CYS A CA 1
ATOM 698 C C . CYS A 1 87 ? -1.103 -7.869 13.277 1.00 79.25 87 CYS A C 1
ATOM 700 O O . CYS A 1 87 ? -2.223 -7.362 13.303 1.00 79.25 87 CYS A O 1
ATOM 702 N N . ALA A 1 88 ? -0.322 -7.914 14.362 1.00 85.62 88 ALA A N 1
ATOM 703 C CA . ALA A 1 88 ? -0.722 -7.370 15.659 1.00 85.62 88 ALA A CA 1
ATOM 704 C C . ALA A 1 88 ? -0.904 -5.842 15.628 1.00 85.62 88 ALA A C 1
ATOM 706 O O . ALA A 1 88 ? -1.880 -5.331 16.178 1.00 85.62 88 ALA A O 1
ATOM 707 N N . ILE A 1 89 ? -0.008 -5.112 14.953 1.00 85.88 89 ILE A N 1
ATOM 708 C CA . ILE A 1 89 ? -0.115 -3.654 14.781 1.00 85.88 89 ILE A CA 1
ATOM 709 C C . ILE A 1 89 ? -1.370 -3.302 13.973 1.00 85.88 89 ILE A C 1
ATOM 711 O O . ILE A 1 89 ? -2.188 -2.502 14.429 1.00 85.88 89 ILE A O 1
ATOM 715 N N . ILE A 1 90 ? -1.552 -3.922 12.801 1.00 86.94 90 ILE A N 1
ATOM 716 C CA . ILE A 1 90 ? -2.705 -3.663 11.928 1.00 86.94 90 ILE A CA 1
ATOM 717 C C . ILE A 1 90 ? -4.013 -4.037 12.633 1.00 86.94 90 ILE A C 1
ATOM 719 O O . ILE A 1 90 ? -4.952 -3.243 12.633 1.00 86.94 90 ILE A O 1
ATOM 723 N N . GLY A 1 91 ? -4.066 -5.199 13.289 1.00 84.31 91 GLY A N 1
ATOM 724 C CA . GLY A 1 91 ? -5.236 -5.653 14.041 1.00 84.31 91 GLY A CA 1
ATOM 725 C C . GLY A 1 91 ? -5.578 -4.739 15.219 1.00 84.31 91 GLY A C 1
ATOM 726 O O . GLY A 1 91 ? -6.749 -4.430 15.436 1.00 84.31 91 GLY A O 1
ATOM 727 N N . GLY A 1 92 ? -4.569 -4.245 15.942 1.00 88.38 92 GLY A N 1
ATOM 728 C CA . GLY A 1 92 ? -4.758 -3.291 17.035 1.00 88.38 92 GLY A CA 1
ATOM 729 C C . GLY A 1 92 ? -5.348 -1.961 16.561 1.00 88.38 92 GLY A C 1
ATOM 730 O O . GLY A 1 92 ? -6.304 -1.466 17.160 1.00 88.38 92 GLY A O 1
ATOM 731 N N . ILE A 1 93 ? -4.826 -1.408 15.462 1.00 88.75 93 ILE A N 1
ATOM 732 C CA . ILE A 1 93 ? -5.340 -0.166 14.863 1.00 88.75 93 ILE A CA 1
ATOM 733 C C . ILE A 1 93 ? -6.762 -0.379 14.336 1.00 88.75 93 ILE A C 1
ATOM 735 O O . ILE A 1 93 ? -7.657 0.399 14.661 1.00 88.75 93 ILE A O 1
ATOM 739 N N . LEU A 1 94 ? -6.999 -1.462 13.590 1.00 86.94 94 LEU A N 1
ATOM 740 C CA . LEU A 1 94 ? -8.322 -1.798 13.064 1.00 86.94 94 LEU A CA 1
ATOM 741 C C . LEU A 1 94 ? -9.355 -1.950 14.189 1.00 86.94 94 LEU A C 1
ATOM 743 O O . LEU A 1 94 ? -10.448 -1.395 14.097 1.00 86.94 94 LEU A O 1
ATOM 747 N N . GLY A 1 95 ? -9.003 -2.643 15.275 1.00 87.75 95 GLY A N 1
ATOM 748 C CA . GLY A 1 95 ? -9.874 -2.803 16.439 1.00 87.75 95 GLY A CA 1
ATOM 749 C C . GLY A 1 95 ? -10.256 -1.468 17.083 1.00 87.75 95 GLY A C 1
ATOM 750 O O . GLY A 1 95 ? -11.421 -1.258 17.422 1.00 87.75 95 GLY A O 1
ATOM 751 N N . GLN A 1 96 ? -9.310 -0.530 17.196 1.00 86.56 96 GLN A N 1
ATOM 752 C CA . GLN A 1 96 ? -9.606 0.816 17.695 1.00 86.56 96 GLN A CA 1
ATOM 753 C C . GLN A 1 96 ? -10.560 1.579 16.772 1.00 86.56 96 GLN A C 1
ATOM 755 O O . GLN A 1 96 ? -11.485 2.225 17.263 1.00 86.56 96 GLN A O 1
ATOM 760 N N . GLU A 1 97 ? -10.382 1.488 15.454 1.00 85.75 97 GLU A N 1
ATOM 761 C CA . GLU A 1 97 ? -11.269 2.145 14.488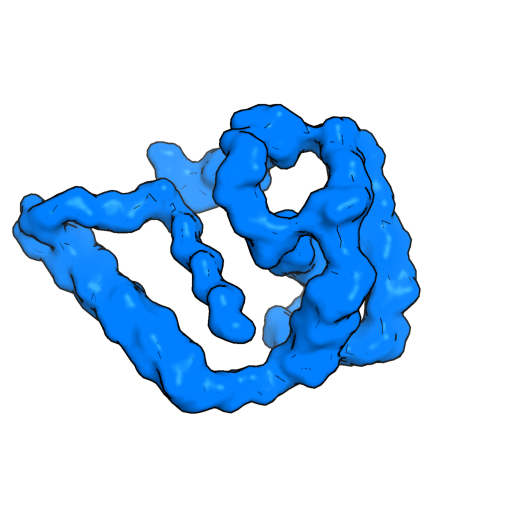 1.00 85.75 97 GLU A CA 1
ATOM 762 C C . GLU A 1 97 ? -12.689 1.569 14.518 1.00 85.75 97 GLU A C 1
ATOM 764 O O . GLU A 1 97 ? -13.659 2.329 14.497 1.00 85.75 97 GLU A O 1
ATOM 769 N N . VAL A 1 98 ? -12.827 0.248 14.682 1.00 87.06 98 VAL A N 1
ATOM 770 C CA . VAL A 1 98 ? -14.133 -0.396 14.896 1.00 87.06 98 VAL A CA 1
ATOM 771 C C . VAL A 1 98 ? -14.800 0.146 16.162 1.00 87.06 98 VAL A C 1
ATOM 773 O O . VAL A 1 98 ? -15.970 0.523 16.115 1.00 87.06 98 VAL A O 1
ATOM 776 N N . ILE A 1 99 ? -14.067 0.259 17.278 1.00 87.88 99 ILE A N 1
ATOM 777 C CA . ILE A 1 99 ? -14.599 0.808 18.537 1.00 87.88 99 ILE A CA 1
ATOM 778 C C . ILE A 1 99 ? -15.047 2.265 18.363 1.00 87.88 99 ILE A C 1
ATOM 780 O O . ILE A 1 99 ? -16.133 2.627 18.820 1.00 87.88 99 ILE A O 1
ATOM 784 N N . LYS A 1 100 ? -14.255 3.112 17.694 1.00 87.25 100 LYS A N 1
ATOM 785 C CA . LYS A 1 100 ? -14.631 4.511 17.417 1.00 87.25 100 LYS A CA 1
ATOM 786 C C . LYS A 1 100 ? -15.901 4.592 16.572 1.00 87.25 100 LYS A C 1
ATOM 788 O O . LYS A 1 100 ? -16.796 5.372 16.896 1.00 87.25 100 LYS A O 1
ATOM 793 N N . ALA A 1 101 ? -16.002 3.756 15.537 1.00 85.75 101 ALA A N 1
ATOM 794 C CA . ALA A 1 101 ? -17.150 3.724 14.639 1.00 85.75 101 ALA A CA 1
ATOM 795 C C . ALA A 1 101 ? -18.447 3.322 15.360 1.00 85.75 101 ALA A C 1
ATOM 797 O O . ALA A 1 101 ? -19.465 3.984 15.179 1.00 85.75 101 ALA A O 1
ATOM 798 N N . ILE A 1 102 ? -18.418 2.284 16.207 1.00 89.12 102 ILE A N 1
ATOM 799 C CA . ILE A 1 102 ? -19.621 1.823 16.927 1.00 89.12 102 ILE A CA 1
ATOM 800 C C . ILE A 1 102 ? -19.975 2.695 18.137 1.00 89.12 102 ILE A C 1
ATOM 802 O O . ILE A 1 102 ? -21.141 2.781 18.511 1.00 89.12 102 ILE A O 1
ATOM 806 N N . SER A 1 103 ? -18.984 3.320 18.780 1.00 88.56 103 SER A N 1
ATOM 807 C CA . SER A 1 103 ? -19.210 4.137 19.980 1.00 88.56 103 SER A CA 1
ATOM 808 C C . SER A 1 103 ? -19.550 5.594 19.669 1.00 88.56 103 SER A C 1
ATOM 810 O O . SER A 1 103 ? -19.942 6.324 20.582 1.00 88.56 103 SER A O 1
ATOM 812 N N . CYS A 1 104 ? -19.371 6.029 18.416 1.00 80.31 104 CYS A N 1
ATOM 813 C CA . CYS A 1 104 ? -19.449 7.429 17.991 1.00 80.31 104 CYS A CA 1
ATOM 814 C C . CYS A 1 104 ? -18.552 8.364 18.827 1.00 80.31 104 CYS A C 1
ATOM 816 O O . CYS A 1 104 ? -18.850 9.551 18.977 1.00 80.31 104 CYS A O 1
ATOM 818 N N . LYS A 1 105 ? -17.467 7.831 19.409 1.00 73.12 105 LYS A N 1
ATOM 819 C CA . LYS A 1 105 ? -16.513 8.575 20.236 1.00 73.12 105 LYS A CA 1
ATOM 820 C C . LYS A 1 105 ? -15.135 8.583 19.587 1.00 73.12 105 LYS A C 1
ATOM 822 O O . LYS A 1 105 ? -14.570 7.537 19.284 1.00 73.12 105 LYS A O 1
ATOM 827 N N . GLY A 1 106 ? -14.576 9.785 19.464 1.00 75.50 106 GLY A N 1
ATOM 828 C CA . GLY A 1 106 ? -13.323 10.031 18.754 1.00 75.50 106 GLY A CA 1
ATOM 829 C C . GLY A 1 106 ? -13.535 10.210 17.252 1.00 75.50 106 GLY A C 1
ATOM 830 O O . GLY A 1 106 ? -14.600 9.908 16.719 1.00 75.50 106 GLY A O 1
ATOM 831 N N . GLU A 1 107 ? -12.519 10.732 16.569 1.00 76.19 107 GLU A N 1
ATOM 832 C CA . GLU A 1 107 ? -12.539 10.862 15.112 1.00 76.19 107 GLU A CA 1
ATOM 8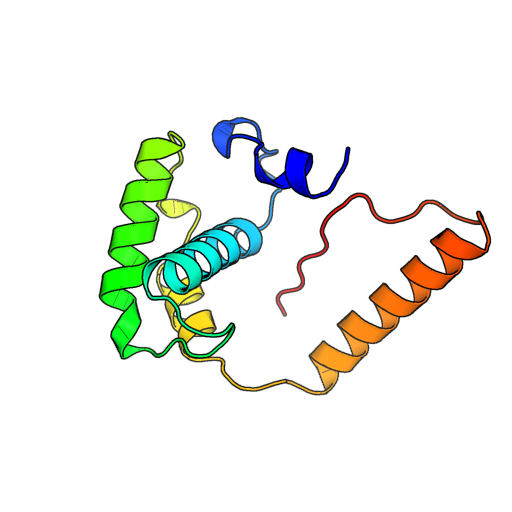33 C C . GLU A 1 107 ? -12.024 9.565 14.467 1.00 76.19 107 GLU A C 1
ATOM 835 O O . GLU A 1 107 ? -10.885 9.165 14.745 1.00 76.19 107 GLU A O 1
ATOM 840 N N . PRO A 1 108 ? -12.835 8.890 13.628 1.00 76.75 108 PRO A N 1
ATOM 841 C CA . PRO A 1 108 ? -12.379 7.741 12.861 1.00 76.75 108 PRO A CA 1
ATOM 842 C C . PRO A 1 108 ? -11.374 8.149 11.782 1.00 76.75 108 PRO A C 1
ATOM 844 O O . PRO A 1 108 ? -11.407 9.269 11.258 1.00 76.75 108 PRO A O 1
ATOM 847 N N . LEU A 1 109 ? -10.526 7.206 11.400 1.00 77.62 109 LEU A N 1
ATOM 848 C CA . LEU A 1 109 ? -9.603 7.310 10.286 1.00 77.62 109 LEU A CA 1
ATOM 849 C C . LEU A 1 109 ? -10.375 7.450 8.963 1.00 77.62 109 LEU A C 1
ATOM 851 O O . LEU A 1 109 ? -11.326 6.720 8.691 1.00 77.62 109 LEU A O 1
ATOM 855 N N . LYS A 1 110 ? -9.948 8.393 8.117 1.00 69.25 110 LYS A N 1
ATOM 856 C CA . LYS A 1 110 ? -10.560 8.697 6.812 1.00 69.25 110 LYS A CA 1
ATOM 857 C C . LYS A 1 110 ? -9.492 8.631 5.712 1.00 69.25 110 LYS A C 1
ATOM 859 O O . LYS A 1 110 ? -8.664 9.531 5.639 1.00 69.25 110 LYS A O 1
ATOM 864 N N . ASN A 1 111 ? -9.402 7.654 4.807 1.00 69.69 111 ASN A N 1
ATOM 865 C CA . ASN A 1 111 ? -10.119 6.379 4.626 1.00 69.69 111 ASN A CA 1
ATOM 866 C C . ASN A 1 111 ? -9.145 5.184 4.470 1.00 69.69 111 ASN A C 1
ATOM 868 O O . ASN A 1 111 ? -9.587 4.043 4.401 1.00 69.69 111 ASN A O 1
ATOM 872 N N . PHE A 1 112 ? -7.834 5.433 4.376 1.00 76.69 112 PHE A N 1
ATOM 873 C CA . PHE A 1 112 ? -6.812 4.410 4.158 1.00 76.69 112 PHE A CA 1
ATOM 874 C C . PHE A 1 112 ? -5.664 4.570 5.151 1.00 76.69 112 PHE A C 1
ATOM 876 O O . PHE A 1 112 ? -5.219 5.689 5.411 1.00 76.69 112 PHE A O 1
ATOM 883 N N . PHE A 1 113 ? -5.157 3.446 5.650 1.00 76.38 113 PHE A N 1
ATOM 884 C CA . PHE A 1 113 ? -3.976 3.376 6.500 1.00 76.38 113 PHE A CA 1
ATOM 885 C C . PHE A 1 113 ? -2.939 2.465 5.842 1.00 76.38 113 PHE A C 1
ATOM 887 O O . PHE A 1 113 ? -3.249 1.332 5.485 1.00 76.38 113 PHE A O 1
ATOM 894 N N . TYR A 1 114 ? -1.719 2.973 5.682 1.00 76.50 114 TYR A N 1
ATOM 895 C CA . TYR A 1 114 ? -0.588 2.249 5.109 1.00 76.50 114 TYR A CA 1
ATOM 896 C C . TYR A 1 114 ? 0.541 2.232 6.1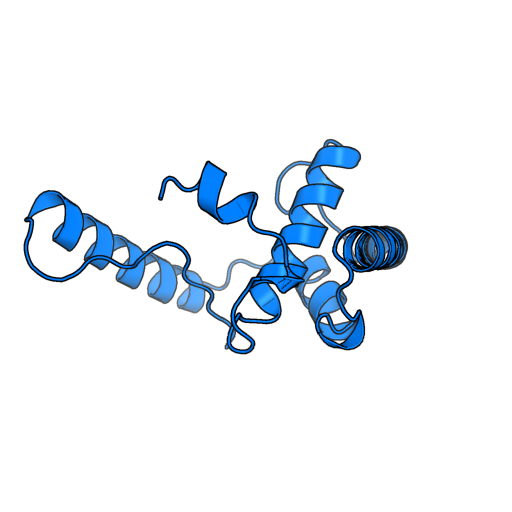32 1.00 76.50 114 TYR A C 1
ATOM 898 O O . TYR A 1 114 ? 0.919 3.290 6.638 1.00 76.50 114 TYR A O 1
ATOM 906 N N . PHE A 1 115 ? 1.079 1.049 6.414 1.00 75.00 115 PHE A N 1
ATOM 907 C CA . PHE A 1 115 ? 2.192 0.851 7.335 1.00 75.00 11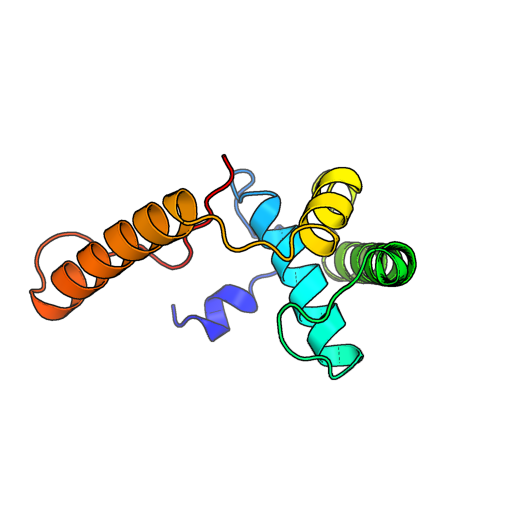5 PHE A CA 1
ATOM 908 C C . PHE A 1 115 ? 3.333 0.148 6.600 1.00 75.00 115 PHE A C 1
ATOM 910 O O . PHE A 1 115 ? 3.121 -0.892 5.982 1.00 75.00 115 PHE A O 1
ATOM 917 N N . ASP A 1 116 ? 4.517 0.747 6.660 1.00 71.00 116 ASP A N 1
ATOM 918 C CA . ASP A 1 116 ? 5.782 0.209 6.160 1.00 71.00 116 ASP A CA 1
ATOM 919 C C . ASP A 1 116 ? 6.805 0.429 7.281 1.00 71.00 116 ASP A C 1
ATOM 921 O O . ASP A 1 116 ? 6.869 1.539 7.820 1.00 71.00 116 ASP A O 1
ATOM 925 N N . ALA A 1 117 ? 7.514 -0.628 7.680 1.00 64.69 117 ALA A N 1
ATOM 926 C CA . ALA A 1 117 ? 8.438 -0.644 8.818 1.00 64.69 117 ALA A CA 1
ATOM 927 C C . ALA A 1 117 ? 9.892 -0.776 8.359 1.00 64.69 117 ALA A C 1
ATOM 929 O O . ALA A 1 117 ? 10.140 -1.527 7.386 1.00 64.69 117 ALA A O 1
#

InterPro domains:
  IPR035985 Ubiquitin-activating enzyme-like [SSF69572] (5-117)

pLDDT: mean 81.24, std 7.05, range [56.66, 90.44]

Organism: Opuntia streptacantha (NCBI:txid393608)

Foldseek 3Di:
DDPVVVVPDQPVPDDPPDALVVLLVVLVVVVCVVVVHDPLPAALVCLVVSLVSSVVSCVVSVHDSVSNDSVNNSCSRHPSDDDVVVVVVVVVLVVVLVCCVVVVPDDHDPDDDDDDD

Radius of gyration: 15.81 Å; chains: 1; bounding box: 32×30×38 Å

Secondary structure (DSSP, 8-state):
--HHHHHSS-GGGS-TTS-HHHHHHHHHHHHHHHHTPPTT---GGGHHHHHHHHHHHHHHTT--GGGS-HHHHHHHHH-----HHHHHHHHHHHHHHHHHHHHT-SPPP-S------

Sequence (117 aa):
MLWQEAILVPWKALPKRVSKLYFAMRVIEKFEEIEGRNPGETSVADLPTVLKLRNELCEAQSFTESQIPDALLERLLSGRMEFPPVCAIIGGILGQEVIKAISCKGEPLKNFFYFDA